Protein AF-A0A921AED4-F1 (afdb_monomer_lite)

Structure (mmCIF, N/CA/C/O backbone):
data_AF-A0A921AED4-F1
#
_entry.id   AF-A0A921AED4-F1
#
loop_
_atom_site.group_PDB
_atom_site.id
_atom_site.type_symbol
_atom_site.label_atom_id
_atom_site.label_alt_id
_atom_site.label_comp_id
_atom_site.label_asym_id
_atom_site.label_entity_id
_atom_site.label_seq_id
_atom_site.pdbx_PDB_ins_code
_atom_site.Cartn_x
_atom_site.Cartn_y
_atom_site.Cartn_z
_atom_site.occupancy
_atom_site.B_iso_or_equiv
_atom_site.auth_seq_id
_atom_site.auth_comp_id
_atom_site.auth_asym_id
_atom_site.auth_atom_id
_atom_site.pdbx_PDB_model_num
ATOM 1 N N . VAL A 1 1 ? -13.606 -9.130 -24.753 1.00 83.31 1 VAL A N 1
ATOM 2 C CA . VAL A 1 1 ? -12.923 -10.405 -24.424 1.00 83.31 1 VAL A CA 1
ATOM 3 C C . VAL A 1 1 ? -11.582 -10.045 -23.810 1.00 83.31 1 VAL A C 1
ATOM 5 O O . VAL A 1 1 ? -10.938 -9.155 -24.346 1.00 83.31 1 VAL A O 1
ATOM 8 N N . PHE A 1 2 ? -11.205 -10.646 -22.681 1.00 91.44 2 PHE A N 1
ATOM 9 C CA . PHE A 1 2 ? -9.908 -10.414 -22.032 1.00 91.44 2 PHE A CA 1
ATOM 10 C C . PHE A 1 2 ? -9.071 -11.693 -22.095 1.00 91.44 2 PHE A C 1
ATOM 12 O O . PHE A 1 2 ? -9.626 -12.784 -21.966 1.00 91.44 2 PHE A O 1
ATOM 19 N N . GLU A 1 3 ? -7.756 -11.556 -22.261 1.00 94.50 3 GLU A N 1
ATOM 20 C CA . GLU A 1 3 ? -6.794 -12.662 -22.251 1.00 94.50 3 GLU A CA 1
ATOM 21 C C . GLU A 1 3 ? -5.929 -12.596 -20.983 1.00 94.50 3 GLU A C 1
ATOM 23 O O . GLU A 1 3 ? -5.564 -11.514 -20.516 1.00 94.50 3 GLU A O 1
ATOM 28 N N . ARG A 1 4 ? -5.622 -13.751 -20.385 1.00 93.12 4 ARG A N 1
ATOM 29 C CA . ARG A 1 4 ? -4.755 -13.828 -19.201 1.00 93.12 4 ARG A CA 1
ATOM 30 C C . ARG A 1 4 ? -3.294 -13.681 -19.625 1.00 93.12 4 ARG A C 1
ATOM 32 O O . ARG A 1 4 ? -2.826 -14.428 -20.473 1.00 93.12 4 ARG A O 1
ATOM 39 N N . GLN A 1 5 ? -2.562 -12.774 -18.982 1.00 93.44 5 GLN A N 1
ATOM 40 C CA . GLN A 1 5 ? -1.122 -12.608 -19.192 1.00 93.44 5 GLN A CA 1
ATOM 41 C C . GLN A 1 5 ? -0.323 -13.297 -18.080 1.00 93.44 5 GLN A C 1
ATOM 43 O O . GLN A 1 5 ? -0.680 -13.201 -16.906 1.00 93.44 5 GLN A O 1
ATOM 48 N N . LEU A 1 6 ? 0.778 -13.959 -18.447 1.00 95.50 6 LEU A N 1
ATOM 49 C CA . LEU A 1 6 ? 1.743 -14.516 -17.499 1.00 95.50 6 LEU A CA 1
ATOM 50 C C . LEU A 1 6 ? 2.892 -13.523 -17.288 1.00 95.50 6 LEU A C 1
ATOM 52 O O . LEU A 1 6 ? 3.566 -13.128 -18.238 1.00 95.50 6 LEU A O 1
ATOM 56 N N . LEU A 1 7 ? 3.127 -13.137 -16.034 1.00 95.25 7 LEU A N 1
ATOM 57 C CA . LEU A 1 7 ? 4.211 -12.240 -15.637 1.00 95.25 7 LEU A CA 1
ATOM 58 C C . LEU A 1 7 ? 5.163 -12.964 -14.680 1.00 95.25 7 LEU A C 1
ATOM 60 O O . LEU A 1 7 ? 4.732 -13.750 -13.839 1.00 95.25 7 LEU A O 1
ATOM 64 N N . GLY A 1 8 ? 6.462 -12.678 -14.790 1.00 96.94 8 GLY A N 1
ATOM 65 C CA . GLY A 1 8 ? 7.454 -13.140 -13.816 1.00 96.94 8 GLY A CA 1
ATOM 66 C C . GLY A 1 8 ? 7.333 -12.403 -12.477 1.00 96.94 8 GLY A C 1
ATOM 67 O O . GLY A 1 8 ? 6.779 -11.304 -12.421 1.00 96.94 8 GLY A O 1
ATOM 68 N N . LEU A 1 9 ? 7.909 -12.975 -11.413 1.00 96.06 9 LEU A N 1
ATOM 69 C CA . LEU A 1 9 ? 7.804 -12.455 -10.040 1.00 96.06 9 LEU A CA 1
ATOM 70 C C . LEU A 1 9 ? 8.211 -10.979 -9.924 1.00 96.06 9 LEU A C 1
ATOM 72 O O . LEU A 1 9 ? 7.442 -10.173 -9.411 1.00 96.06 9 LEU A O 1
ATOM 76 N N . THR A 1 10 ? 9.376 -10.605 -10.460 1.00 96.75 10 THR A N 1
ATOM 77 C CA . THR A 1 10 ? 9.878 -9.220 -10.424 1.00 96.75 10 THR A CA 1
ATOM 78 C C . THR A 1 10 ? 8.929 -8.251 -11.117 1.00 96.75 10 THR A C 1
ATOM 80 O O . THR A 1 10 ? 8.612 -7.195 -10.575 1.00 96.75 10 THR A O 1
ATOM 83 N N . ARG A 1 11 ? 8.427 -8.621 -12.302 1.00 94.81 11 ARG A N 1
ATOM 84 C CA . ARG A 1 11 ? 7.511 -7.760 -13.052 1.00 94.81 11 ARG A CA 1
ATOM 85 C C . ARG A 1 11 ? 6.181 -7.627 -12.323 1.00 94.81 11 ARG A C 1
ATOM 87 O O . ARG A 1 11 ? 5.707 -6.513 -12.172 1.00 94.81 11 ARG A O 1
ATOM 94 N N . SER A 1 12 ? 5.653 -8.732 -11.799 1.00 94.94 12 SER A N 1
ATOM 95 C CA . SER A 1 12 ? 4.433 -8.731 -10.991 1.00 94.94 12 SER A CA 1
ATOM 96 C C . SER A 1 12 ? 4.564 -7.878 -9.724 1.00 94.94 12 SER A C 1
ATOM 98 O O . SER A 1 12 ? 3.599 -7.226 -9.341 1.00 94.94 12 SER A O 1
ATOM 100 N N . ALA A 1 13 ? 5.733 -7.873 -9.074 1.00 95.19 13 ALA A N 1
ATOM 101 C CA . ALA A 1 13 ? 5.986 -7.081 -7.870 1.00 95.19 13 ALA A CA 1
ATOM 102 C C . ALA A 1 13 ? 6.103 -5.576 -8.161 1.00 95.19 13 ALA A C 1
ATOM 104 O O . ALA A 1 13 ? 5.682 -4.765 -7.341 1.00 95.19 13 ALA A O 1
ATOM 105 N N . LEU A 1 14 ? 6.643 -5.196 -9.325 1.00 95.56 14 LEU A N 1
ATOM 106 C CA . LEU A 1 14 ? 6.730 -3.797 -9.760 1.00 95.56 14 LEU A CA 1
ATOM 107 C C . LEU A 1 14 ? 5.400 -3.256 -10.312 1.00 95.56 14 LEU A C 1
ATOM 109 O O . LEU A 1 14 ? 5.173 -2.052 -10.266 1.00 95.56 14 LEU A O 1
ATOM 113 N N . THR A 1 15 ? 4.512 -4.121 -10.813 1.00 93.31 15 THR A N 1
ATOM 114 C CA . THR A 1 15 ? 3.195 -3.740 -11.360 1.00 93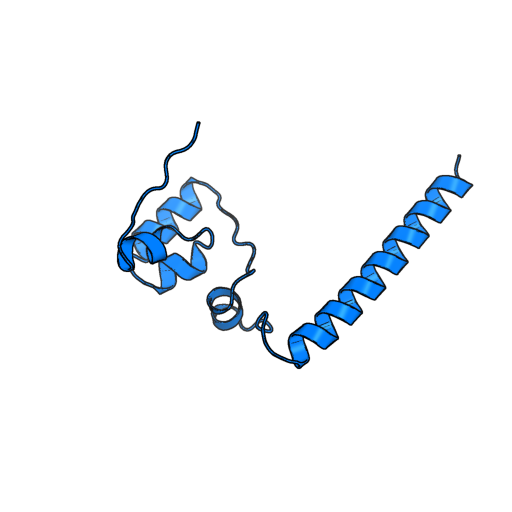.31 15 THR A CA 1
ATOM 115 C C . THR A 1 15 ? 2.053 -3.825 -10.344 1.00 93.31 15 THR A C 1
ATOM 117 O O . THR A 1 15 ? 0.896 -3.915 -10.744 1.00 93.31 15 THR A O 1
ATOM 120 N N . THR A 1 16 ? 2.349 -3.848 -9.043 1.00 93.19 16 THR A N 1
ATOM 121 C CA . THR A 1 16 ? 1.310 -3.769 -8.004 1.00 93.19 16 THR A CA 1
ATOM 122 C C . THR A 1 16 ? 0.666 -2.378 -7.979 1.00 93.19 16 THR A C 1
ATOM 124 O O . THR A 1 16 ? 1.293 -1.383 -8.346 1.00 93.19 16 THR A O 1
ATOM 127 N N . ASP A 1 17 ? -0.583 -2.295 -7.520 1.00 92.44 17 ASP A N 1
ATOM 128 C CA . ASP A 1 17 ? -1.330 -1.034 -7.443 1.00 92.44 17 ASP A CA 1
ATOM 129 C C . ASP A 1 17 ? -0.729 -0.054 -6.423 1.00 92.44 17 ASP A C 1
ATOM 131 O O . ASP A 1 17 ? -0.836 1.165 -6.574 1.00 92.44 17 ASP A O 1
ATOM 135 N N . SER A 1 18 ? -0.057 -0.580 -5.394 1.00 96.19 18 SER A N 1
ATOM 136 C CA . SER A 1 18 ? 0.652 0.236 -4.413 1.00 96.19 18 SER A CA 1
ATOM 137 C C . SER A 1 18 ? 2.027 0.661 -4.928 1.00 96.19 18 SER A C 1
ATOM 139 O O . SER A 1 18 ? 2.991 -0.114 -4.935 1.00 96.19 18 SER A O 1
ATOM 141 N N . TRP A 1 19 ? 2.157 1.941 -5.271 1.00 96.81 19 TRP A N 1
ATOM 142 C CA . TRP A 1 19 ? 3.453 2.501 -5.641 1.00 96.81 19 TRP A CA 1
ATOM 143 C C . TRP A 1 19 ? 4.437 2.483 -4.464 1.00 96.81 19 TRP A C 1
ATOM 145 O O . TRP A 1 19 ? 5.633 2.314 -4.690 1.00 96.81 19 TRP A O 1
ATOM 155 N N . LEU A 1 20 ? 3.970 2.597 -3.213 1.00 96.81 20 LEU A N 1
ATOM 156 C CA . LEU A 1 20 ? 4.844 2.561 -2.035 1.00 96.81 20 LEU A CA 1
ATOM 157 C C . LEU A 1 20 ? 5.453 1.163 -1.838 1.00 96.81 20 LEU A C 1
ATOM 159 O O . LEU A 1 20 ? 6.637 1.003 -1.517 1.00 96.81 20 LEU A O 1
ATOM 163 N N . SER A 1 21 ? 4.649 0.132 -2.083 1.00 96.19 21 SER A N 1
ATOM 164 C CA . SER A 1 21 ? 5.062 -1.269 -2.041 1.00 96.19 21 SER A CA 1
ATOM 165 C C . SER A 1 21 ? 6.040 -1.610 -3.164 1.00 96.19 21 SER A C 1
ATOM 167 O O . SER A 1 21 ? 7.076 -2.236 -2.908 1.00 96.19 21 SER A O 1
ATOM 169 N N . ALA A 1 22 ? 5.749 -1.139 -4.384 1.00 96.94 22 ALA A N 1
ATOM 170 C CA . ALA A 1 22 ? 6.603 -1.305 -5.558 1.00 96.94 22 ALA A CA 1
ATOM 171 C C . ALA A 1 22 ? 7.954 -0.587 -5.387 1.00 96.94 22 ALA A C 1
ATOM 173 O O . ALA A 1 22 ? 9.004 -1.203 -5.560 1.00 96.94 22 ALA A O 1
ATOM 174 N N . ALA A 1 23 ? 7.950 0.681 -4.959 1.00 97.31 23 ALA A N 1
ATOM 175 C CA . ALA A 1 23 ? 9.159 1.497 -4.808 1.00 97.31 23 ALA A CA 1
ATOM 176 C C . ALA A 1 23 ? 10.126 0.946 -3.749 1.00 97.31 23 ALA A C 1
ATOM 178 O O . ALA A 1 23 ? 11.341 1.093 -3.869 1.00 97.31 23 ALA A O 1
ATOM 179 N N . SER A 1 24 ? 9.593 0.294 -2.714 1.00 97.25 24 SER A N 1
ATOM 180 C CA . SER A 1 24 ? 10.377 -0.375 -1.670 1.00 97.25 24 SER A CA 1
ATOM 181 C C . SER A 1 24 ? 10.802 -1.798 -2.043 1.00 97.25 24 SER A C 1
ATOM 183 O O . SER A 1 24 ? 11.409 -2.489 -1.229 1.00 97.25 24 SER A O 1
ATOM 185 N N . PHE A 1 25 ? 10.405 -2.315 -3.210 1.00 96.94 25 PHE A N 1
ATOM 186 C CA . PHE A 1 25 ? 10.937 -3.572 -3.727 1.00 96.94 25 PHE A CA 1
ATOM 187 C C . PHE A 1 25 ? 12.248 -3.293 -4.457 1.00 96.94 25 PHE A C 1
ATOM 189 O O . PHE A 1 25 ? 13.300 -3.685 -3.960 1.00 96.94 25 PHE A O 1
ATOM 196 N N . GLN A 1 26 ? 12.180 -2.603 -5.601 1.00 96.44 26 GLN A N 1
ATOM 197 C CA . GLN A 1 26 ? 13.315 -2.229 -6.456 1.00 96.44 26 GLN A CA 1
ATOM 198 C C . GLN A 1 26 ? 12.944 -1.000 -7.317 1.00 96.44 26 GLN A C 1
ATOM 200 O O . GLN A 1 26 ? 11.811 -0.531 -7.269 1.00 96.44 26 GLN A O 1
ATOM 205 N N . GLU A 1 27 ? 13.893 -0.478 -8.109 1.00 96.69 27 GLU A N 1
ATOM 206 C CA . GLU A 1 27 ? 13.681 0.636 -9.061 1.00 96.69 27 GLU A CA 1
ATOM 207 C C . GLU A 1 27 ? 13.051 1.906 -8.442 1.00 96.69 27 GLU A C 1
ATOM 209 O O . GLU A 1 27 ? 12.297 2.632 -9.090 1.00 96.69 27 GLU A O 1
ATOM 214 N N . THR A 1 28 ? 13.391 2.205 -7.182 1.00 97.75 28 THR A N 1
ATOM 215 C CA . THR A 1 28 ? 12.726 3.208 -6.330 1.00 97.75 28 THR A CA 1
ATOM 216 C C . THR A 1 28 ? 12.525 4.569 -7.000 1.00 97.75 28 THR A C 1
ATOM 218 O O . THR A 1 28 ? 11.424 5.109 -6.960 1.00 97.75 28 THR A O 1
ATOM 221 N N . ILE A 1 29 ? 13.557 5.120 -7.653 1.00 98.19 29 ILE A N 1
ATOM 222 C CA . ILE A 1 29 ? 13.477 6.440 -8.305 1.00 98.19 29 ILE A CA 1
ATOM 223 C C . ILE A 1 29 ? 12.447 6.427 -9.439 1.00 98.19 29 ILE A C 1
ATOM 225 O O . ILE A 1 29 ? 11.616 7.327 -9.512 1.00 98.19 29 ILE A O 1
ATOM 229 N N . ARG A 1 30 ? 12.469 5.397 -10.295 1.00 97.44 30 ARG A N 1
ATOM 230 C CA . ARG A 1 30 ? 11.541 5.274 -11.427 1.00 97.44 30 ARG A CA 1
ATOM 231 C C . ARG A 1 30 ? 10.098 5.215 -10.932 1.00 97.44 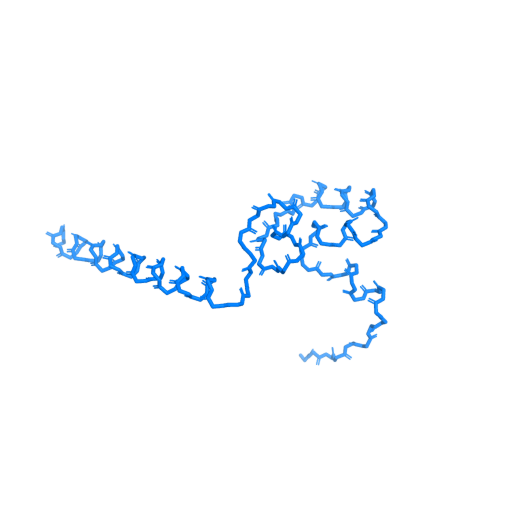30 ARG A C 1
ATOM 233 O O . ARG A 1 30 ? 9.271 5.998 -11.382 1.00 97.44 30 ARG A O 1
ATOM 240 N N . VAL A 1 31 ? 9.825 4.350 -9.954 1.00 97.50 31 VAL A N 1
ATOM 241 C CA . VAL A 1 31 ? 8.472 4.173 -9.407 1.00 97.50 31 VAL A CA 1
ATOM 242 C C . VAL A 1 31 ? 7.947 5.464 -8.762 1.00 97.50 31 VAL A C 1
ATOM 244 O O . VAL A 1 31 ? 6.790 5.824 -8.974 1.00 97.50 31 VAL A O 1
ATOM 247 N N . LEU A 1 32 ? 8.785 6.189 -8.009 1.00 97.81 32 LEU A N 1
ATOM 248 C CA . LEU A 1 32 ? 8.391 7.455 -7.376 1.00 97.81 32 LEU A CA 1
ATOM 249 C C . LEU A 1 32 ? 8.132 8.569 -8.396 1.00 97.81 32 LEU A C 1
ATOM 251 O O . LEU A 1 32 ? 7.170 9.324 -8.241 1.00 97.81 32 LEU A O 1
ATOM 255 N N . VAL A 1 33 ? 8.960 8.668 -9.437 1.00 98.06 33 VAL A N 1
ATOM 256 C CA . VAL A 1 33 ? 8.770 9.642 -10.521 1.00 98.06 33 VAL A CA 1
ATOM 257 C C . VAL A 1 33 ? 7.462 9.364 -11.256 1.00 98.06 33 VAL A C 1
ATOM 259 O O . VAL A 1 33 ? 6.636 10.268 -11.382 1.00 98.06 33 VAL A O 1
ATOM 262 N N . ASP A 1 34 ? 7.219 8.115 -11.654 1.00 96.81 34 ASP A N 1
ATOM 263 C CA . ASP A 1 34 ? 5.998 7.732 -12.367 1.00 96.81 34 ASP A CA 1
ATOM 264 C C . ASP A 1 34 ? 4.744 7.998 -11.523 1.00 96.81 34 ASP A C 1
ATOM 266 O O . ASP A 1 34 ? 3.757 8.549 -12.019 1.00 96.81 34 ASP A O 1
ATOM 270 N N . ALA A 1 35 ? 4.775 7.657 -10.229 1.00 97.06 35 ALA A N 1
ATOM 271 C CA . ALA A 1 35 ? 3.680 7.936 -9.302 1.00 97.06 35 ALA A CA 1
ATOM 272 C C . ALA A 1 35 ? 3.431 9.443 -9.123 1.00 97.06 35 ALA A C 1
ATOM 274 O O . ALA A 1 35 ? 2.275 9.864 -9.085 1.00 97.06 35 ALA A O 1
ATOM 275 N N . SER A 1 36 ? 4.494 10.253 -9.071 1.00 97.50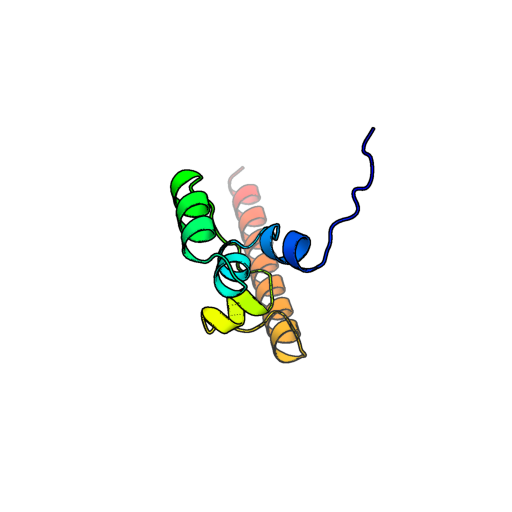 36 SER A N 1
ATOM 276 C CA . SER A 1 36 ? 4.397 11.711 -8.924 1.00 97.50 36 SER A CA 1
ATOM 277 C C . SER A 1 36 ? 3.821 12.372 -10.176 1.00 97.50 36 SER A C 1
ATOM 279 O O . SER A 1 36 ? 2.927 13.207 -10.066 1.00 97.50 36 SER A O 1
ATOM 281 N N . ILE A 1 37 ? 4.275 11.961 -11.366 1.00 97.94 37 ILE A N 1
ATOM 282 C CA . ILE A 1 37 ? 3.777 12.481 -12.650 1.00 97.94 37 ILE A CA 1
ATOM 283 C C . ILE A 1 37 ? 2.304 12.110 -12.853 1.00 97.94 37 ILE A C 1
ATOM 285 O O . ILE A 1 37 ? 1.508 12.935 -13.289 1.00 97.94 37 ILE A O 1
ATOM 289 N N . SER A 1 38 ? 1.929 10.873 -12.520 1.00 96.19 38 SER A N 1
ATOM 290 C CA . SER A 1 38 ? 0.548 10.392 -12.660 1.00 96.19 38 SER A CA 1
ATOM 291 C C . SER A 1 38 ? -0.383 10.810 -11.515 1.00 96.19 38 SER A C 1
ATOM 293 O O . SER A 1 38 ? -1.580 10.535 -11.579 1.00 96.19 38 SER A O 1
ATOM 295 N N . GLY A 1 39 ? 0.136 11.453 -10.462 1.00 95.94 39 GLY A N 1
ATOM 296 C CA . GLY A 1 39 ? -0.645 11.836 -9.284 1.00 95.94 39 GLY A CA 1
ATOM 297 C C . GLY A 1 39 ? -1.249 10.644 -8.529 1.00 95.94 39 GLY A C 1
ATOM 298 O O . GLY A 1 39 ? -2.320 10.771 -7.928 1.00 95.94 39 GLY A O 1
ATOM 299 N N . LYS A 1 40 ? -0.601 9.471 -8.576 1.00 95.62 40 LYS A N 1
ATOM 300 C CA . LYS A 1 40 ? -1.106 8.238 -7.955 1.00 95.62 40 LYS A CA 1
ATOM 301 C C . LYS A 1 40 ? -1.169 8.365 -6.434 1.00 95.62 40 LYS A C 1
ATOM 303 O O . LYS A 1 40 ? -0.202 8.740 -5.774 1.00 95.62 40 LYS A O 1
ATOM 308 N N . LYS A 1 41 ? -2.303 7.964 -5.858 1.00 95.56 41 LYS A N 1
ATOM 309 C CA . LYS A 1 41 ? -2.500 7.870 -4.405 1.00 95.56 41 LYS A CA 1
ATOM 310 C C . LYS A 1 41 ? -2.443 6.414 -3.973 1.00 95.56 41 LYS A C 1
ATOM 312 O O . LYS A 1 41 ? -3.062 5.566 -4.606 1.00 95.56 41 LYS A O 1
ATOM 317 N N . ASP A 1 42 ? -1.719 6.146 -2.893 1.00 95.50 42 ASP A N 1
ATOM 318 C CA . ASP A 1 42 ? -1.652 4.809 -2.312 1.00 95.50 42 ASP A CA 1
ATOM 319 C C . ASP A 1 42 ? -2.798 4.611 -1.314 1.00 95.50 42 ASP A C 1
ATOM 321 O O . ASP A 1 42 ? -2.999 5.432 -0.415 1.00 95.50 42 ASP A O 1
ATOM 325 N N . THR A 1 43 ? -3.566 3.535 -1.478 1.00 94.44 43 THR A N 1
ATOM 326 C CA . THR A 1 43 ? -4.689 3.208 -0.590 1.00 94.44 43 THR A CA 1
ATOM 327 C C . THR A 1 43 ? -4.263 2.450 0.665 1.00 94.44 43 THR A C 1
ATOM 329 O O . THR A 1 43 ? -5.093 2.280 1.556 1.00 94.44 43 THR A O 1
ATOM 332 N N . LEU A 1 44 ? -3.000 2.008 0.762 1.00 93.69 44 LEU A N 1
ATOM 333 C CA . LEU A 1 44 ? -2.434 1.317 1.927 1.00 93.69 44 LEU A CA 1
ATOM 334 C C . LEU A 1 44 ? -3.263 0.090 2.352 1.00 93.69 44 LEU A C 1
ATOM 336 O O . LEU A 1 44 ? -3.542 -0.110 3.533 1.00 93.69 44 LEU A O 1
ATOM 340 N N . HIS A 1 45 ? -3.723 -0.711 1.390 1.00 91.19 45 HIS A N 1
ATOM 341 C CA . HIS A 1 45 ? -4.547 -1.891 1.680 1.00 91.19 45 HIS A CA 1
ATOM 342 C C . HIS A 1 45 ? -3.706 -3.135 1.996 1.00 91.19 45 HIS A C 1
ATOM 344 O O . HIS A 1 45 ? -4.205 -4.081 2.600 1.00 91.19 45 HIS A O 1
ATOM 350 N N . GLY A 1 46 ? -2.442 -3.157 1.580 1.00 93.75 46 GLY A N 1
ATOM 351 C CA . GLY A 1 46 ? -1.556 -4.297 1.708 1.00 93.75 46 GLY A CA 1
ATOM 352 C C . GLY A 1 46 ? -0.777 -4.324 3.015 1.00 93.75 46 GLY A C 1
ATOM 353 O O . GLY A 1 46 ? -0.753 -3.392 3.822 1.00 93.75 46 GLY A O 1
ATOM 354 N N . LEU A 1 47 ? -0.101 -5.451 3.222 1.00 95.62 47 LEU A N 1
ATOM 355 C CA . LEU A 1 47 ? 0.744 -5.671 4.388 1.00 95.62 47 LEU A CA 1
ATOM 356 C C . LEU A 1 47 ? 1.945 -4.717 4.396 1.00 95.62 47 LEU A C 1
ATOM 358 O O . LEU A 1 47 ? 2.207 -4.054 5.396 1.00 95.62 47 LEU A O 1
ATOM 362 N N . LYS A 1 48 ? 2.669 -4.649 3.274 1.00 96.12 48 LYS A N 1
ATOM 363 C CA . LYS A 1 48 ? 3.964 -3.969 3.183 1.00 96.12 48 LYS A CA 1
ATOM 364 C C . LYS A 1 48 ? 3.827 -2.465 3.391 1.00 96.12 48 LYS A C 1
ATOM 366 O O . LYS A 1 48 ? 4.571 -1.895 4.183 1.00 96.12 48 LYS A O 1
ATOM 371 N N . GLU A 1 49 ? 2.851 -1.838 2.742 1.00 96.19 49 GLU A N 1
ATOM 372 C CA . GLU A 1 49 ? 2.614 -0.400 2.895 1.00 96.19 49 GLU A CA 1
ATOM 373 C C . GLU A 1 49 ? 2.302 -0.005 4.340 1.00 96.19 49 GLU A C 1
ATOM 375 O O . GLU A 1 49 ? 2.847 0.975 4.846 1.00 96.19 49 GLU A O 1
ATOM 380 N N . ASN A 1 50 ? 1.456 -0.783 5.026 1.00 95.75 50 ASN A N 1
ATOM 381 C CA . ASN A 1 50 ? 1.110 -0.504 6.418 1.00 95.75 50 ASN A CA 1
ATOM 382 C C . ASN A 1 50 ? 2.313 -0.676 7.348 1.00 95.75 50 ASN A C 1
ATOM 384 O O . ASN A 1 50 ? 2.500 0.156 8.232 1.00 95.75 50 ASN A O 1
ATOM 388 N N . VAL A 1 51 ? 3.169 -1.678 7.108 1.00 96.75 51 VAL A N 1
ATOM 389 C CA . VAL A 1 51 ? 4.426 -1.838 7.858 1.00 96.75 51 VAL A CA 1
ATOM 390 C C . VAL A 1 51 ? 5.349 -0.635 7.654 1.00 96.75 51 VAL A C 1
ATOM 392 O O . VAL A 1 51 ? 5.864 -0.106 8.633 1.00 96.75 51 VAL A O 1
ATOM 395 N N . ILE A 1 52 ? 5.529 -0.168 6.414 1.00 96.25 52 ILE A N 1
ATOM 396 C CA . ILE A 1 52 ? 6.416 0.966 6.096 1.00 96.25 52 ILE A CA 1
ATOM 397 C C . ILE A 1 52 ? 5.953 2.254 6.792 1.00 96.25 52 ILE A C 1
ATOM 399 O O . ILE A 1 52 ? 6.774 2.997 7.320 1.00 96.25 52 ILE A O 1
ATOM 403 N N . ILE A 1 53 ? 4.643 2.516 6.801 1.00 96.00 53 ILE A N 1
ATOM 404 C CA . ILE A 1 53 ? 4.061 3.729 7.401 1.00 96.00 53 ILE A CA 1
ATOM 405 C C . ILE A 1 53 ? 3.884 3.600 8.927 1.00 96.00 53 ILE A C 1
ATOM 407 O O . ILE A 1 53 ? 3.644 4.598 9.603 1.00 96.00 53 ILE A O 1
ATOM 411 N N . GLY A 1 54 ? 3.999 2.393 9.490 1.00 95.19 54 GLY A N 1
ATOM 412 C CA . GLY A 1 54 ? 3.776 2.141 10.917 1.00 95.19 54 GLY A CA 1
ATOM 413 C C . GLY A 1 54 ? 2.295 2.062 11.313 1.00 95.19 54 GLY A C 1
ATOM 414 O O . GLY A 1 54 ? 1.940 2.347 12.455 1.00 95.19 54 GLY A O 1
ATOM 415 N N . LYS A 1 55 ? 1.414 1.689 10.378 1.00 93.50 55 LYS A N 1
ATOM 416 C CA . LYS A 1 55 ? -0.010 1.418 10.631 1.00 93.50 55 LYS A CA 1
ATOM 417 C C . LYS A 1 55 ? -0.240 -0.048 10.995 1.00 93.50 55 LYS A C 1
ATOM 419 O O . LYS A 1 55 ? 0.573 -0.922 10.699 1.00 93.50 55 LYS A O 1
ATOM 424 N N . LEU A 1 56 ? -1.391 -0.328 11.611 1.00 92.88 56 LEU A N 1
ATOM 425 C CA . LEU A 1 56 ? -1.813 -1.700 11.885 1.00 92.88 56 LEU A CA 1
ATOM 426 C C . LEU A 1 56 ? -1.930 -2.482 10.572 1.00 92.88 56 LEU A C 1
ATOM 428 O O . LEU A 1 56 ? -2.622 -2.064 9.646 1.00 92.88 56 LEU A O 1
ATOM 432 N N . ILE A 1 57 ? -1.267 -3.633 10.510 1.00 95.69 57 ILE A N 1
ATOM 433 C CA . ILE A 1 57 ? -1.310 -4.494 9.334 1.00 95.69 57 ILE A CA 1
ATOM 434 C C . ILE A 1 57 ? -2.691 -5.140 9.149 1.00 95.69 57 ILE A C 1
ATOM 436 O O . ILE A 1 57 ? -3.322 -5.499 10.143 1.00 95.69 57 ILE A O 1
ATOM 440 N N . PRO A 1 58 ? -3.141 -5.373 7.902 1.00 93.69 58 PRO A N 1
ATOM 441 C CA . PRO A 1 58 ? -4.429 -5.988 7.576 1.00 93.69 58 PRO A CA 1
ATOM 442 C C . PRO A 1 58 ? -4.430 -7.511 7.784 1.00 93.69 58 PRO A C 1
ATOM 444 O O . PRO A 1 58 ? -4.846 -8.282 6.924 1.00 93.69 58 PRO A O 1
ATOM 447 N N . ALA A 1 59 ? -3.910 -7.969 8.921 1.00 94.25 59 ALA A N 1
ATOM 448 C CA . ALA A 1 59 ? -3.756 -9.380 9.233 1.00 94.25 59 ALA A CA 1
ATOM 449 C C . ALA A 1 59 ? -3.868 -9.645 10.741 1.00 94.25 59 ALA A C 1
ATOM 451 O O . ALA A 1 59 ? -3.617 -8.782 11.582 1.00 94.25 59 ALA A O 1
ATOM 452 N N . GLY A 1 60 ? -4.218 -10.884 11.086 1.00 95.31 60 GLY A N 1
ATOM 453 C CA . GLY A 1 60 ? -4.280 -11.346 12.472 1.00 95.31 60 GLY A CA 1
ATOM 454 C C . GLY A 1 60 ? -5.591 -11.025 13.199 1.00 95.31 60 GLY A C 1
ATOM 455 O O . GLY A 1 60 ? -6.559 -10.511 12.639 1.00 95.31 60 GLY A O 1
ATOM 456 N N . ALA A 1 61 ? -5.656 -11.412 14.475 1.00 94.88 61 ALA A N 1
ATOM 457 C CA . ALA A 1 61 ? -6.860 -11.262 15.300 1.00 94.88 61 ALA A CA 1
ATOM 458 C C . ALA A 1 61 ? -7.132 -9.803 15.699 1.00 94.88 61 ALA A C 1
ATOM 460 O O . ALA A 1 61 ? -8.284 -9.375 15.712 1.00 94.88 61 ALA A O 1
ATOM 461 N N . ILE A 1 62 ? -6.073 -9.036 15.975 1.00 92.12 62 ILE A N 1
ATOM 462 C CA . ILE A 1 62 ? -6.173 -7.631 16.391 1.00 92.12 62 ILE A CA 1
ATOM 463 C C . ILE A 1 62 ? -6.812 -6.792 15.281 1.00 92.12 62 ILE A C 1
ATOM 465 O O . ILE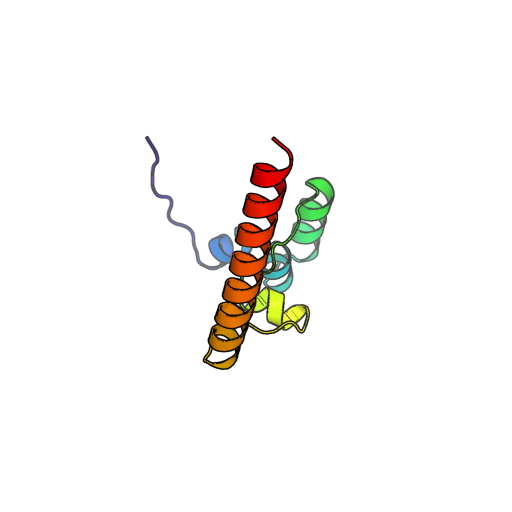 A 1 62 ? -7.776 -6.075 15.541 1.00 92.12 62 ILE A O 1
ATOM 469 N N . PHE A 1 63 ? -6.333 -6.939 14.040 1.00 93.69 63 PHE A N 1
ATOM 470 C CA . PHE A 1 63 ? -6.904 -6.236 12.893 1.00 93.69 63 PHE A CA 1
ATOM 471 C C . PHE A 1 63 ? -8.380 -6.569 12.687 1.00 93.69 63 PHE A C 1
ATOM 473 O O . PHE A 1 63 ? -9.182 -5.658 12.536 1.00 93.69 63 PHE A O 1
ATOM 480 N N . ARG A 1 64 ? -8.762 -7.853 12.749 1.00 93.19 64 ARG A N 1
ATOM 481 C CA . ARG A 1 64 ? -10.167 -8.270 12.589 1.00 93.19 64 ARG A CA 1
ATOM 482 C C . ARG A 1 64 ? -11.082 -7.633 13.629 1.00 93.19 64 ARG A C 1
ATOM 484 O O . ARG A 1 64 ? -12.102 -7.065 13.261 1.00 93.19 64 ARG A O 1
ATOM 491 N N . LYS A 1 65 ? -10.682 -7.655 14.902 1.00 93.62 65 LYS A N 1
ATOM 492 C CA . LYS A 1 65 ? -11.459 -7.048 15.989 1.00 93.62 65 LYS A CA 1
ATOM 493 C C . LYS A 1 65 ? -11.639 -5.541 15.789 1.00 93.62 65 LYS A C 1
ATOM 495 O O . LYS A 1 65 ? -12.737 -5.025 15.982 1.00 93.62 65 LYS A O 1
ATOM 500 N N . GLN A 1 66 ? -10.571 -4.838 15.405 1.00 91.81 66 GLN A N 1
ATOM 501 C CA . GLN A 1 66 ? -10.641 -3.401 15.139 1.00 91.81 66 GLN A CA 1
ATOM 502 C C . GLN A 1 66 ? -11.505 -3.106 13.908 1.00 91.81 66 GLN A C 1
ATOM 504 O O . GLN A 1 66 ? -12.371 -2.243 13.962 1.00 91.81 66 GLN A O 1
ATOM 509 N N . TYR A 1 67 ? -11.334 -3.875 12.834 1.00 90.50 67 TYR A N 1
ATOM 510 C CA . TYR A 1 67 ? -12.097 -3.727 11.601 1.00 90.50 67 TYR A CA 1
ATOM 511 C C . TYR A 1 67 ? -13.600 -3.947 11.812 1.00 90.50 67 TYR A C 1
ATOM 513 O O . TYR A 1 67 ? -14.416 -3.186 11.298 1.00 90.50 67 TYR A O 1
ATOM 521 N N . GLU A 1 68 ? -13.985 -4.962 12.588 1.00 91.75 68 GLU A N 1
ATOM 522 C CA . GLU A 1 68 ? -15.385 -5.214 12.948 1.00 91.75 68 GLU A CA 1
ATOM 523 C C . GLU A 1 68 ? -15.978 -4.066 13.765 1.00 91.75 68 GLU A C 1
ATOM 525 O O . GLU A 1 68 ? -17.100 -3.635 13.487 1.00 91.75 68 GLU A O 1
ATOM 530 N N . LYS A 1 69 ? -15.210 -3.528 14.721 1.00 92.00 69 LYS A N 1
ATOM 531 C CA . LYS A 1 69 ? -15.607 -2.357 15.506 1.00 92.00 69 LYS A CA 1
ATOM 532 C C . LYS A 1 69 ? -15.816 -1.132 14.610 1.00 92.00 69 LYS A C 1
ATOM 534 O O . LYS A 1 69 ? -16.890 -0.537 14.639 1.00 92.00 69 LYS A O 1
ATOM 539 N N . ASP A 1 70 ? -14.839 -0.808 13.766 1.00 90.44 70 ASP A N 1
ATOM 540 C CA . ASP A 1 70 ? -14.893 0.338 12.852 1.00 90.44 70 ASP A CA 1
ATOM 541 C C . ASP A 1 70 ? -16.057 0.204 11.857 1.00 90.44 70 ASP A C 1
ATOM 543 O O . ASP A 1 70 ? -16.753 1.174 11.547 1.00 90.44 70 ASP A O 1
ATOM 547 N N . LYS A 1 71 ? -16.308 -1.018 11.370 1.00 90.50 71 LYS A N 1
ATOM 548 C CA . LYS A 1 71 ? -17.433 -1.326 10.484 1.00 90.50 71 LYS A CA 1
ATOM 549 C C . LYS A 1 71 ? -18.769 -1.106 11.191 1.00 90.50 71 LYS A C 1
ATOM 551 O O . LYS A 1 71 ? -19.634 -0.444 10.622 1.00 90.50 71 LYS A O 1
ATOM 556 N N . ALA A 1 72 ? -18.933 -1.617 12.411 1.00 90.69 72 ALA A N 1
ATOM 557 C CA . ALA A 1 72 ? -20.147 -1.424 13.200 1.00 90.69 72 ALA A CA 1
ATOM 558 C C . ALA A 1 72 ? -20.414 0.065 13.480 1.00 90.69 72 ALA A C 1
ATOM 560 O O . ALA A 1 72 ? -21.531 0.541 13.276 1.00 90.69 72 ALA A O 1
ATOM 561 N N . GLU A 1 73 ? -19.381 0.827 13.854 1.00 90.44 73 GLU A N 1
ATOM 562 C CA . GLU A 1 73 ? -19.482 2.277 14.055 1.00 90.44 73 GLU A CA 1
ATOM 563 C C . GLU A 1 73 ? -19.878 3.013 12.768 1.00 90.44 73 GLU A C 1
ATOM 565 O O . GLU A 1 73 ? -20.695 3.937 12.802 1.00 90.44 73 GLU A O 1
ATOM 570 N N . LYS A 1 74 ? -19.330 2.605 11.618 1.00 89.25 74 LYS A N 1
ATOM 571 C CA . LYS A 1 74 ? -19.656 3.207 10.321 1.00 89.25 74 LYS A CA 1
ATOM 572 C C . LYS A 1 74 ? -21.098 2.915 9.902 1.00 89.25 74 LYS A C 1
ATOM 574 O O . LYS A 1 74 ? -21.782 3.837 9.468 1.00 89.25 74 LYS A O 1
ATOM 579 N N . LEU A 1 75 ? -21.566 1.675 10.068 1.00 88.94 75 LEU A N 1
ATOM 580 C CA . LEU A 1 75 ? -22.960 1.293 9.811 1.00 88.94 75 LEU A CA 1
ATOM 581 C C . LEU A 1 75 ? -23.933 2.067 10.707 1.00 88.94 75 LEU A C 1
ATOM 583 O O . LEU A 1 75 ? -24.925 2.588 10.211 1.00 88.94 75 LEU A O 1
ATOM 587 N N . ALA A 1 76 ? -23.615 2.223 11.993 1.00 89.00 76 ALA A N 1
ATOM 588 C CA . ALA A 1 76 ? -24.436 3.013 12.907 1.00 89.00 76 ALA A CA 1
ATOM 589 C C . ALA A 1 76 ? -24.497 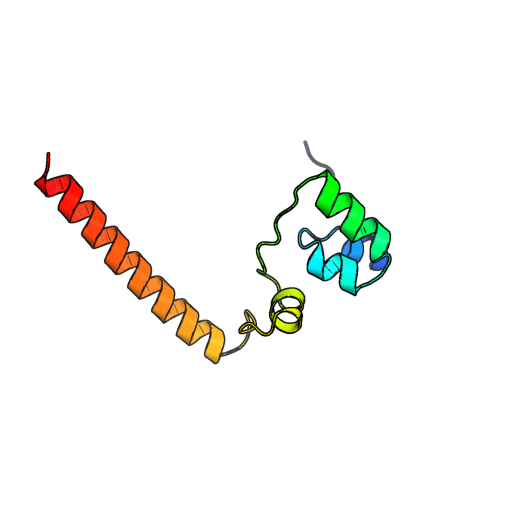4.501 12.509 1.00 89.00 76 ALA A C 1
ATOM 591 O O . ALA A 1 76 ? -25.539 5.136 12.650 1.00 89.00 76 ALA A O 1
ATOM 592 N N . LYS A 1 77 ? -23.397 5.070 11.995 1.00 87.94 77 LYS A N 1
ATOM 593 C CA . LYS A 1 77 ? -23.375 6.449 11.475 1.00 87.94 77 LYS A CA 1
ATOM 594 C C . LYS A 1 77 ? -24.191 6.606 10.192 1.00 87.94 77 LYS A C 1
ATOM 596 O O . LYS A 1 77 ? -24.859 7.620 10.041 1.00 87.94 77 LYS A O 1
ATOM 601 N N . LEU A 1 78 ? -24.137 5.623 9.293 1.00 86.56 78 LEU A N 1
ATOM 602 C CA . LEU A 1 78 ? -24.914 5.618 8.050 1.00 86.56 78 LEU A CA 1
ATOM 603 C C . LEU A 1 78 ? -26.417 5.527 8.332 1.00 86.56 78 LEU A C 1
ATOM 605 O O . LEU A 1 78 ? -27.158 6.362 7.834 1.00 86.56 78 LEU A O 1
ATOM 609 N N . ALA A 1 79 ? -26.838 4.614 9.211 1.00 86.25 79 ALA A N 1
ATOM 610 C CA . ALA A 1 79 ? -28.241 4.493 9.614 1.00 86.25 79 ALA A CA 1
ATOM 611 C C . ALA A 1 79 ? -28.776 5.797 10.234 1.00 86.25 79 ALA A C 1
ATOM 613 O O . ALA A 1 79 ? -29.861 6.253 9.894 1.00 86.25 79 ALA A O 1
ATOM 614 N N . LYS A 1 80 ? -27.972 6.462 11.077 1.00 82.31 80 LYS A N 1
ATOM 615 C CA . LYS A 1 80 ? -28.328 7.780 11.629 1.00 82.31 80 LYS A CA 1
ATOM 616 C C . LYS A 1 80 ? -28.438 8.869 10.563 1.00 82.31 80 LYS A C 1
ATOM 618 O O . LYS A 1 80 ? -29.277 9.749 10.691 1.00 82.31 80 LYS A O 1
ATOM 623 N N . ALA A 1 81 ? -27.587 8.846 9.539 1.00 84.00 81 ALA A N 1
ATOM 624 C CA . ALA A 1 81 ? -27.672 9.805 8.441 1.00 84.00 81 ALA A CA 1
ATOM 625 C C . ALA A 1 81 ? -28.932 9.575 7.591 1.00 84.00 81 ALA A C 1
ATOM 627 O O . ALA A 1 81 ? -29.578 10.539 7.196 1.00 84.00 81 ALA A O 1
ATOM 628 N N . GLU A 1 82 ? -29.309 8.316 7.359 1.00 78.88 82 GLU A N 1
ATOM 629 C CA . GLU A 1 82 ? -30.538 7.951 6.645 1.00 78.88 82 GLU A CA 1
ATOM 630 C C . GLU A 1 82 ? -31.802 8.356 7.421 1.00 78.88 82 GLU A C 1
ATOM 632 O O . GLU A 1 82 ? -32.730 8.901 6.824 1.00 78.88 82 GLU A O 1
ATOM 637 N N . GLU A 1 83 ? -31.823 8.182 8.747 1.00 74.81 83 GLU A N 1
ATOM 638 C CA . GLU A 1 83 ? -32.936 8.638 9.593 1.00 74.81 83 GLU A CA 1
ATOM 639 C C . GLU A 1 83 ? -33.125 10.163 9.534 1.00 74.81 83 GLU A C 1
ATOM 641 O O . GLU A 1 83 ? -34.254 10.628 9.382 1.00 74.81 83 GLU A O 1
ATOM 646 N N . VAL A 1 84 ? -32.039 10.944 9.586 1.00 75.75 84 VAL A N 1
ATOM 647 C CA . VAL A 1 84 ? -32.096 12.419 9.506 1.00 75.75 84 VAL A CA 1
ATOM 648 C C . VAL A 1 84 ? -32.638 12.883 8.154 1.00 75.75 84 VAL A C 1
ATOM 650 O O . VAL A 1 84 ? -33.529 13.726 8.114 1.00 75.75 84 VAL A O 1
ATOM 653 N N . ILE A 1 85 ? -32.180 12.278 7.055 1.00 75.88 85 ILE A N 1
ATOM 654 C CA . ILE A 1 85 ? -32.659 12.607 5.704 1.00 75.88 85 ILE A CA 1
ATOM 655 C C . ILE A 1 85 ? -34.154 12.280 5.553 1.00 75.88 85 ILE A C 1
ATOM 657 O O . ILE A 1 85 ? -34.870 13.002 4.867 1.00 75.88 85 ILE A O 1
ATOM 661 N N . SER A 1 86 ? -34.643 11.219 6.207 1.00 69.81 86 SER A N 1
ATOM 662 C CA . SER A 1 86 ? -36.068 10.858 6.180 1.00 69.81 86 SER A CA 1
ATOM 663 C C . SER A 1 86 ? -36.964 11.768 7.029 1.00 69.81 86 SER A C 1
ATOM 665 O O . SER A 1 86 ? -38.160 11.836 6.772 1.00 69.81 86 SER A O 1
ATOM 667 N N . ALA A 1 87 ? -36.407 12.450 8.034 1.00 68.12 87 ALA A N 1
ATOM 668 C CA . ALA A 1 87 ? -37.142 13.367 8.907 1.00 68.12 87 ALA A CA 1
ATOM 669 C C . ALA A 1 87 ? -37.196 14.808 8.361 1.00 68.12 87 ALA A C 1
ATOM 671 O O . ALA A 1 87 ? -38.025 15.599 8.809 1.00 68.12 87 ALA A O 1
ATOM 672 N N . GLU A 1 88 ? -36.310 15.152 7.422 1.00 57.69 88 GLU A N 1
ATOM 673 C CA . GLU A 1 88 ? -36.239 16.465 6.763 1.00 57.69 88 GLU A CA 1
ATOM 674 C C . GLU A 1 88 ? -36.999 16.530 5.416 1.00 57.69 88 GLU A C 1
ATOM 676 O O . GLU A 1 88 ? -37.058 17.605 4.815 1.00 57.69 88 GLU A O 1
ATOM 681 N N . ALA A 1 89 ? -37.591 15.420 4.951 1.00 50.44 89 ALA A N 1
ATOM 682 C CA . ALA A 1 89 ? -38.405 15.315 3.729 1.00 50.44 89 ALA A CA 1
ATOM 683 C C . ALA A 1 89 ? -39.907 15.205 4.039 1.00 50.44 89 ALA A C 1
ATOM 685 O O . ALA A 1 89 ? -40.703 15.786 3.263 1.00 50.44 89 ALA A O 1
#

Secondary structure (DSSP, 8-state):
---PPP--HHHHHHTSS-HHHHHTTS-HHHHHHHHHHHT------SHHHHHHHTPPPS-HHHHHHHHHHHHHHHHHHHHHHHHHHHH--

Sequence (89 aa):
VFERQLLGLTRSALTTDSWLSAASFQETIRVLVDASISGKKDTLHGLKENVIIGKLIPAGAIFRKQYEKDKAEKLAKLAKAEEVISAEA

Folds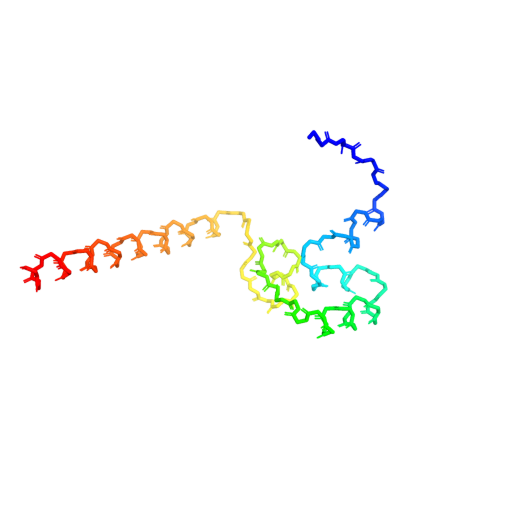eek 3Di:
DDDDDDDDPLVVQLPDLALVSNLVVDPVVVSVVVCVVVVRDGPQQAQVSCVVVVHDGCDDDVNVVVVVVVVVVVVVVVVVVVVVVVVVD

Radius of gyration: 19.14 Å; chains: 1; bounding box: 52×31×41 Å

pLDDT: mean 91.75, std 8.38, range [50.44, 98.19]